Protein AF-A0A918RL70-F1 (afdb_monomer)

Solvent-accessible surface area (backbone atoms only — not comparable to full-atom values): 10796 Å² total; per-residue (Å²): 133,87,81,86,89,88,80,89,81,87,83,85,86,79,85,83,89,87,86,87,83,84,88,86,90,84,89,84,88,84,88,82,82,88,81,89,78,90,85,78,88,83,89,83,80,93,77,81,82,79,87,75,86,70,80,93,67,86,74,76,83,72,68,85,73,83,70,74,78,57,96,70,64,70,78,71,86,66,58,57,86,78,32,24,18,44,42,52,73,71,67,41,53,75,64,44,39,37,35,52,29,39,53,51,54,34,54,52,24,45,74,74,72,35,82,72,77,72,55,70,69,56,26,53,49,49,30,50,53,46,52,62,62,25,74,83,36,45,81,43,41,42,55,58,51,48,51,50,51,49,72,72,38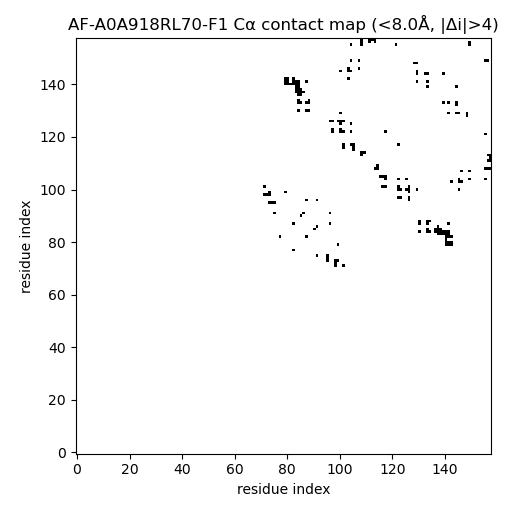,71,85,66,54,112

Foldseek 3Di:
DDDDDDDDDDDDDDDDDDDDDDDDDDDDDDDDDDDDDDDDDDDDDDDDDPPDPDDDDDDDPPDPPPDPADQLDAPDPDPLQQAFLLCLQPVDDPSNLLSVLQVLLQVLQVVVVDDDTDDSVLSVVLSVQLNVQSVVTRGHRSSVSSVVVCVVDVVSHD

pLDDT: mean 76.01, std 22.73, range [38.81, 98.5]

Organism: NCBI:txid68898

Secondary structure (DSSP, 8-state):
------------------------------------------------------------------PPPPTT-----S-GGG-BHHIIIIIS-HHHHHHHHHHHHHHHHHHTT--SPPPHHHHHHHHHHHHHHHHT-TTSBHHHHHHHHHHH-GGG--

Radius of gyration: 28.57 Å; Cα contacts (8 Å, |Δi|>4): 105; chains: 1; bounding box: 70×85×66 Å

Structure (mmCIF, N/CA/C/O backbone):
data_AF-A0A918RL70-F1
#
_entry.id   AF-A0A918RL70-F1
#
loop_
_atom_site.group_PDB
_atom_site.id
_atom_site.type_symbol
_atom_site.label_atom_id
_atom_site.label_alt_id
_atom_site.label_comp_id
_atom_site.label_asym_id
_atom_site.label_entity_id
_atom_site.label_seq_id
_atom_site.pdbx_PDB_ins_code
_atom_site.Cartn_x
_atom_site.Cartn_y
_atom_site.Cartn_z
_atom_site.occupancy
_atom_site.B_iso_or_equiv
_atom_site.auth_seq_id
_atom_site.auth_comp_id
_atom_site.auth_asym_id
_atom_site.auth_atom_id
_atom_site.pdbx_PDB_model_num
ATOM 1 N N . MET A 1 1 ? -4.213 45.899 -27.939 1.00 47.72 1 MET A N 1
ATOM 2 C CA . MET A 1 1 ? -4.504 44.775 -28.856 1.00 47.72 1 MET A CA 1
ATOM 3 C C . MET A 1 1 ? -5.048 43.655 -27.967 1.00 47.72 1 MET A C 1
ATOM 5 O O . MET A 1 1 ? -4.287 43.165 -27.153 1.00 47.72 1 MET A O 1
ATOM 9 N N . GLN A 1 2 ? -6.367 43.515 -27.742 1.00 44.81 2 GLN A N 1
ATOM 10 C CA . GLN A 1 2 ? -7.339 42.744 -28.561 1.00 44.81 2 GLN A CA 1
ATOM 11 C C . GLN A 1 2 ? -6.734 41.405 -29.040 1.00 44.81 2 GLN A C 1
ATOM 13 O O . GLN A 1 2 ? -5.669 41.444 -29.634 1.00 44.81 2 GLN A O 1
ATOM 18 N N . ALA A 1 3 ? -7.307 40.213 -28.830 1.00 43.53 3 ALA A N 1
ATOM 19 C CA . ALA A 1 3 ? -8.712 39.795 -28.731 1.00 43.53 3 ALA A CA 1
ATOM 20 C C . ALA A 1 3 ? -8.780 38.399 -28.025 1.00 43.53 3 ALA A C 1
ATOM 22 O O . ALA A 1 3 ? -7.826 37.637 -28.123 1.00 43.53 3 ALA A O 1
ATOM 23 N N . ARG A 1 4 ? -9.735 38.120 -27.118 1.00 53.91 4 ARG A N 1
ATOM 24 C CA . ARG A 1 4 ? -11.048 37.445 -27.336 1.00 53.91 4 ARG A CA 1
ATOM 25 C C . ARG A 1 4 ? -10.941 35.985 -27.827 1.00 53.91 4 ARG A C 1
ATOM 27 O O . ARG A 1 4 ? -10.450 35.761 -28.918 1.00 53.91 4 ARG A O 1
ATOM 34 N N . THR A 1 5 ? -11.266 34.985 -26.995 1.00 49.75 5 THR A N 1
ATOM 35 C CA . THR A 1 5 ? -12.598 34.331 -26.818 1.00 49.75 5 THR A CA 1
ATOM 36 C C . THR A 1 5 ? -12.622 32.971 -27.528 1.00 49.75 5 THR A C 1
ATOM 38 O O . THR A 1 5 ? -12.285 32.924 -28.702 1.00 49.75 5 THR A O 1
ATOM 41 N N . ALA A 1 6 ? -12.988 31.884 -26.828 1.00 48.50 6 ALA A N 1
ATOM 42 C CA . ALA A 1 6 ? -14.052 30.903 -27.162 1.00 48.50 6 ALA A CA 1
ATOM 43 C C . ALA A 1 6 ? -13.510 29.477 -26.887 1.00 48.50 6 ALA A C 1
ATOM 45 O O . ALA A 1 6 ? -12.311 29.280 -27.004 1.00 48.50 6 ALA A O 1
ATOM 46 N N . LEU A 1 7 ? -14.249 28.421 -26.551 1.00 49.44 7 LEU A N 1
ATOM 47 C CA . LEU A 1 7 ? -15.651 28.200 -26.219 1.00 49.44 7 LEU A CA 1
ATOM 48 C C . LEU A 1 7 ? -15.720 26.828 -25.522 1.00 49.44 7 LEU A C 1
ATOM 50 O O . LEU A 1 7 ? -14.965 25.910 -25.830 1.00 49.44 7 LEU A O 1
ATOM 54 N N . THR A 1 8 ? -16.652 26.726 -24.594 1.00 48.84 8 THR A N 1
ATOM 55 C CA . THR A 1 8 ? -17.118 25.549 -23.868 1.00 48.84 8 THR A CA 1
ATOM 56 C C . THR A 1 8 ? -17.572 24.418 -24.803 1.00 48.84 8 THR A C 1
ATOM 58 O O . THR A 1 8 ? -18.325 24.673 -25.739 1.00 48.84 8 THR A O 1
ATOM 61 N N . ALA A 1 9 ? -17.225 23.166 -24.490 1.00 51.50 9 ALA A N 1
ATOM 62 C CA . ALA A 1 9 ? -17.938 21.986 -24.983 1.00 51.50 9 ALA A CA 1
ATOM 63 C C . ALA A 1 9 ? -18.237 21.046 -23.806 1.00 51.50 9 ALA A C 1
ATOM 65 O O . ALA A 1 9 ? -17.392 20.280 -23.351 1.00 51.50 9 ALA A O 1
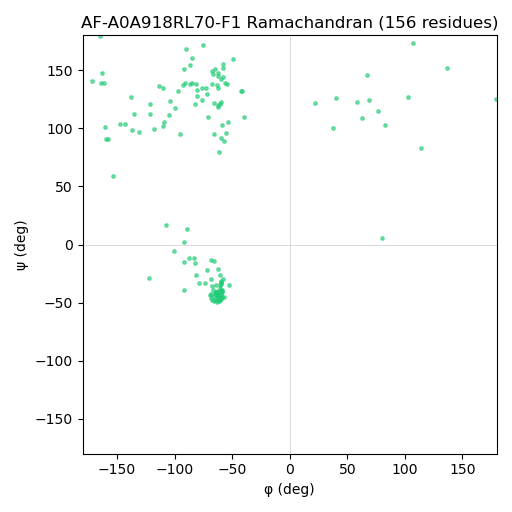ATOM 66 N N . ILE A 1 10 ? -19.458 21.172 -23.288 1.00 50.97 10 ILE A N 1
ATOM 67 C CA . ILE A 1 10 ? -20.096 20.236 -22.364 1.00 50.97 10 ILE A CA 1
ATOM 68 C C . ILE A 1 10 ? -20.685 19.111 -23.220 1.00 50.97 10 ILE A C 1
ATOM 70 O O . ILE A 1 10 ? -21.536 19.378 -24.066 1.00 50.97 10 ILE A O 1
ATOM 74 N N . ALA A 1 11 ? -20.266 17.868 -22.991 1.00 55.06 11 ALA A N 1
ATOM 75 C CA . ALA A 1 11 ? -20.963 16.690 -23.497 1.00 55.06 11 ALA A CA 1
ATOM 76 C C . ALA A 1 11 ? -21.605 15.959 -22.313 1.00 55.06 11 ALA A C 1
ATOM 78 O O . ALA A 1 11 ? -20.942 15.289 -21.526 1.00 55.06 11 ALA A O 1
ATOM 79 N N . ILE A 1 12 ? -22.914 16.159 -22.182 1.00 50.19 12 ILE A N 1
ATOM 80 C CA . ILE A 1 12 ? -23.814 15.406 -21.311 1.00 50.19 12 ILE A CA 1
ATOM 81 C C . ILE A 1 12 ? -24.068 14.056 -21.985 1.00 50.19 12 ILE A C 1
ATOM 83 O O . ILE A 1 12 ? -24.548 14.022 -23.116 1.00 50.19 12 ILE A O 1
ATOM 87 N N . LEU A 1 13 ? -23.800 12.953 -21.289 1.00 54.19 13 LEU A N 1
ATOM 88 C CA . LEU A 1 13 ? -24.309 11.629 -21.648 1.00 54.19 13 LEU A CA 1
ATOM 89 C C . LEU A 1 13 ? -25.200 11.148 -20.505 1.00 54.19 13 LEU A C 1
ATOM 91 O O . LEU A 1 13 ? -24.732 10.718 -19.454 1.00 54.19 13 LEU A O 1
ATOM 95 N N . ALA A 1 14 ? -26.504 11.307 -20.717 1.00 51.97 14 ALA A N 1
ATOM 96 C CA . ALA A 1 14 ? -27.555 10.830 -19.841 1.00 51.97 14 ALA A CA 1
ATOM 97 C C . ALA A 1 14 ? -28.105 9.487 -20.351 1.00 51.97 14 ALA A C 1
ATOM 99 O O . ALA A 1 14 ? -28.463 9.366 -21.517 1.00 51.97 14 ALA A O 1
ATOM 100 N N . ALA A 1 15 ? -28.204 8.551 -19.403 1.00 50.72 15 ALA A N 1
ATOM 101 C CA . ALA A 1 15 ? -29.242 7.538 -19.206 1.00 50.72 15 ALA A CA 1
ATOM 102 C C . ALA A 1 15 ? -29.562 6.502 -20.302 1.00 50.72 15 ALA A C 1
ATOM 104 O O . ALA A 1 15 ? -30.144 6.825 -21.327 1.00 50.72 15 ALA A O 1
ATOM 105 N N . THR A 1 16 ? -29.451 5.224 -19.914 1.00 59.06 16 THR A N 1
ATOM 106 C CA . THR A 1 16 ? -30.548 4.249 -20.072 1.00 59.06 16 THR A CA 1
ATOM 107 C C . THR A 1 16 ? -30.578 3.287 -18.877 1.00 59.06 16 THR A C 1
ATOM 109 O O . THR A 1 16 ? -29.759 2.374 -18.791 1.00 59.06 16 THR A O 1
ATOM 112 N N . LEU A 1 17 ? -31.534 3.481 -17.958 1.00 50.72 17 LEU A N 1
ATOM 113 C CA . LEU A 1 17 ? -32.060 2.394 -17.127 1.00 50.72 17 LEU A CA 1
ATOM 114 C C . LEU A 1 17 ? -32.918 1.499 -18.031 1.00 50.72 17 LEU A C 1
ATOM 116 O O . LEU A 1 17 ? -33.813 2.004 -18.706 1.00 50.72 17 LEU A O 1
ATOM 120 N N . SER A 1 18 ? -32.685 0.187 -18.003 1.00 62.59 18 SER A N 1
ATOM 121 C CA . SER A 1 18 ? -33.625 -0.808 -18.521 1.00 62.59 18 SER A CA 1
ATOM 122 C C . SER A 1 18 ? -33.999 -1.754 -17.387 1.00 62.59 18 SER A C 1
ATOM 124 O O . SER A 1 18 ? -33.160 -2.491 -16.874 1.00 62.59 18 SER A O 1
ATOM 126 N N . ALA A 1 19 ? -35.261 -1.676 -16.979 1.00 54.19 19 ALA A N 1
ATOM 127 C CA . ALA A 1 19 ? -35.910 -2.575 -16.042 1.00 54.19 19 ALA A CA 1
ATOM 128 C C . ALA A 1 19 ? -37.114 -3.209 -16.752 1.00 54.19 19 ALA A C 1
ATOM 130 O O . ALA A 1 19 ? -38.001 -2.479 -17.194 1.00 54.19 19 ALA A O 1
ATOM 131 N N . CYS A 1 20 ? -37.154 -4.545 -16.856 1.00 53.38 20 CYS A N 1
ATOM 132 C CA . CYS A 1 20 ? -38.389 -5.334 -16.989 1.00 53.38 20 CYS A CA 1
ATOM 133 C C . CYS A 1 20 ? -38.143 -6.854 -16.896 1.00 53.38 20 CYS A C 1
ATOM 135 O O . CYS A 1 20 ? -37.208 -7.360 -17.508 1.00 53.38 20 CYS A O 1
ATOM 137 N N . GLY A 1 21 ? -39.064 -7.553 -16.212 1.00 41.31 21 GLY A N 1
ATOM 138 C CA . GLY A 1 21 ? -39.318 -9.007 -16.295 1.00 41.31 21 GLY A CA 1
ATOM 139 C C . GLY A 1 21 ? -38.988 -9.772 -15.005 1.00 41.31 21 GLY A C 1
ATOM 140 O O . GLY A 1 21 ? -37.838 -10.126 -14.804 1.00 41.31 21 GLY A O 1
ATOM 141 N N . SER A 1 22 ? -39.870 -9.832 -13.997 1.00 48.59 22 SER A N 1
ATOM 142 C CA . SER A 1 22 ? -41.048 -10.721 -13.820 1.00 48.59 22 SER A CA 1
ATOM 143 C C . SER A 1 22 ? -40.724 -12.206 -13.581 1.00 48.59 22 SER A C 1
ATOM 145 O O . SER A 1 22 ? -40.022 -12.843 -14.356 1.00 48.59 22 SER A O 1
ATOM 147 N N . SER A 1 23 ? -41.266 -12.690 -12.463 1.00 52.12 23 SER A N 1
ATOM 148 C CA . SER A 1 23 ? -41.210 -14.017 -11.846 1.00 52.12 23 SER A CA 1
ATOM 149 C C . SER A 1 23 ? -41.726 -15.163 -12.721 1.00 52.12 23 SER A C 1
ATOM 151 O O . SER A 1 23 ? -42.672 -14.941 -13.461 1.00 52.12 23 SER A O 1
ATOM 153 N N . ASP A 1 24 ? -41.215 -16.385 -12.511 1.00 43.47 24 ASP A N 1
ATOM 154 C CA . ASP A 1 24 ? -42.047 -17.593 -12.368 1.00 43.47 24 ASP A CA 1
ATOM 155 C C . ASP A 1 24 ? -41.264 -18.770 -11.752 1.00 43.47 24 ASP A C 1
ATOM 157 O O . ASP A 1 24 ? -40.089 -19.010 -12.040 1.00 43.47 24 ASP A O 1
ATOM 161 N N . SER A 1 25 ? -41.959 -19.473 -10.862 1.00 47.78 25 SER A N 1
ATOM 162 C CA . SER A 1 25 ? -41.578 -20.707 -10.174 1.00 47.78 25 SER A CA 1
ATOM 163 C C . SER A 1 25 ? -41.915 -21.921 -11.051 1.00 47.78 25 SER A C 1
ATOM 165 O O . SER A 1 25 ? -42.996 -21.932 -11.621 1.00 47.78 25 SER A O 1
ATOM 167 N N . ASP A 1 26 ? -41.055 -22.948 -11.134 1.00 43.41 26 ASP A N 1
ATOM 168 C CA . ASP A 1 26 ? -41.375 -24.321 -10.680 1.00 43.41 26 ASP A CA 1
ATOM 169 C C . ASP A 1 26 ? -40.218 -25.328 -10.902 1.00 43.41 26 ASP A C 1
ATOM 171 O O . ASP A 1 26 ? -39.690 -25.517 -11.996 1.00 43.41 26 ASP A O 1
ATOM 175 N N . SER A 1 27 ? -39.852 -25.967 -9.793 1.00 48.50 27 SER A N 1
ATOM 176 C CA . SER A 1 27 ? -39.401 -27.345 -9.556 1.00 48.50 27 SER A CA 1
ATOM 177 C C . SER A 1 27 ? -38.799 -28.213 -10.677 1.00 48.50 27 SER A C 1
ATOM 179 O O . SER A 1 27 ? -39.495 -28.730 -11.551 1.00 48.50 27 SER A O 1
ATOM 181 N N . LYS A 1 28 ? -37.560 -28.674 -10.437 1.00 43.50 28 LYS A N 1
ATOM 182 C CA . LYS A 1 28 ? -37.258 -30.115 -10.526 1.00 43.50 28 LYS A CA 1
ATOM 183 C C . LYS A 1 28 ? -36.169 -30.533 -9.537 1.00 43.50 28 LYS A C 1
ATOM 185 O O . LYS A 1 28 ? -34.983 -30.293 -9.736 1.00 43.50 28 LYS A O 1
ATOM 190 N N . SER A 1 29 ? -36.608 -31.178 -8.460 1.00 45.06 29 SER A N 1
ATOM 191 C CA . SER A 1 29 ? -35.774 -31.898 -7.501 1.00 45.06 29 SER A CA 1
ATOM 192 C C . SER A 1 29 ? -35.064 -33.081 -8.162 1.00 45.06 29 SER A C 1
ATOM 194 O O . SER A 1 29 ? -35.700 -33.869 -8.862 1.00 45.06 29 SER A O 1
ATOM 196 N N . VAL A 1 30 ? -33.780 -33.267 -7.851 1.00 52.56 30 VAL A N 1
ATOM 197 C CA . VAL A 1 30 ? -33.112 -34.575 -7.911 1.00 52.56 30 VAL A CA 1
ATOM 198 C C . VAL A 1 30 ? -32.220 -34.712 -6.668 1.00 52.56 30 VAL A C 1
ATOM 200 O O . VAL A 1 30 ? -31.418 -33.816 -6.407 1.00 52.56 30 VAL A O 1
ATOM 203 N N . PRO A 1 31 ? -32.349 -35.794 -5.880 1.00 58.59 31 PRO A N 1
ATOM 204 C CA . PRO A 1 31 ? -31.501 -36.059 -4.726 1.0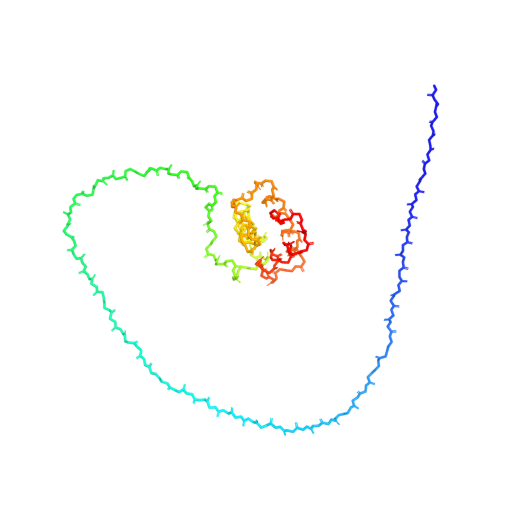0 58.59 31 PRO A CA 1
ATOM 205 C C . PRO A 1 31 ? -30.290 -36.905 -5.139 1.00 58.59 31 PRO A C 1
ATOM 207 O O . PRO A 1 31 ? -30.436 -37.866 -5.887 1.00 58.59 31 PRO A O 1
ATOM 210 N N . THR A 1 32 ? -29.099 -36.613 -4.619 1.00 48.69 32 THR A N 1
ATOM 211 C CA . THR A 1 32 ? -27.970 -37.566 -4.535 1.00 48.69 32 THR A CA 1
ATOM 212 C C . THR A 1 32 ? -27.043 -37.058 -3.429 1.00 48.69 32 THR A C 1
ATOM 214 O O . THR A 1 32 ? -26.383 -36.042 -3.582 1.00 48.69 32 THR A O 1
ATOM 217 N N . LYS A 1 33 ? -27.273 -37.512 -2.196 1.00 48.47 33 LYS A N 1
ATOM 218 C CA . LYS A 1 33 ? -26.618 -38.649 -1.523 1.00 48.47 33 LYS A CA 1
ATOM 219 C C . LYS A 1 33 ? -25.278 -38.240 -0.902 1.00 48.47 33 LYS A C 1
ATOM 221 O O . LYS A 1 33 ? -24.267 -38.097 -1.577 1.00 48.47 33 LYS A O 1
ATOM 226 N N . ALA A 1 34 ? -25.338 -38.079 0.417 1.00 48.53 34 ALA A N 1
ATOM 227 C CA . ALA A 1 34 ? -24.214 -37.913 1.317 1.00 48.53 34 ALA A CA 1
ATOM 228 C C . ALA A 1 34 ? -23.244 -39.101 1.242 1.00 48.53 34 ALA A C 1
ATOM 230 O O . ALA A 1 34 ? -23.669 -40.256 1.155 1.00 48.53 34 ALA A O 1
ATOM 231 N N . ALA A 1 35 ? -21.95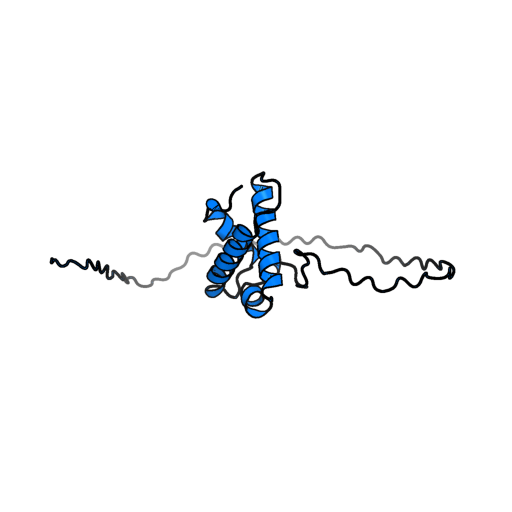6 -38.798 1.367 1.00 48.66 35 ALA A N 1
ATOM 232 C CA . ALA A 1 35 ? -20.950 -39.727 1.851 1.00 48.66 35 ALA A CA 1
ATOM 233 C C . ALA A 1 35 ? -20.036 -38.966 2.819 1.00 48.66 35 ALA A C 1
ATOM 235 O O . ALA A 1 35 ? -19.152 -38.212 2.424 1.00 48.66 35 ALA A O 1
ATOM 236 N N . THR A 1 36 ? -20.345 -39.150 4.099 1.00 45.31 36 THR A N 1
ATOM 237 C CA . THR A 1 36 ? -19.493 -38.904 5.259 1.00 45.31 36 THR A CA 1
ATOM 238 C C . THR A 1 36 ? -18.415 -39.982 5.324 1.00 45.31 36 THR A C 1
ATOM 240 O O . THR A 1 36 ? -18.726 -41.166 5.198 1.00 45.31 36 THR A O 1
ATOM 243 N N . THR A 1 37 ? -17.168 -39.588 5.571 1.00 43.56 37 THR A N 1
ATOM 244 C CA . THR A 1 37 ? -16.109 -40.401 6.204 1.00 43.56 37 THR A CA 1
ATOM 245 C C . THR A 1 37 ? -15.091 -39.376 6.728 1.00 43.56 37 THR A C 1
ATOM 247 O O . THR A 1 37 ? -14.422 -38.725 5.937 1.00 43.56 37 THR A O 1
ATOM 250 N N . GLU A 1 38 ? -15.191 -38.885 7.965 1.00 45.09 38 GLU A N 1
ATOM 251 C CA . GLU A 1 38 ? -14.653 -39.484 9.200 1.00 45.09 38 GLU A CA 1
ATOM 252 C C . GLU A 1 38 ? -13.279 -40.150 9.021 1.00 45.09 38 GLU A C 1
ATOM 254 O O . GLU A 1 38 ? -13.173 -41.286 8.571 1.00 45.09 38 GLU A O 1
ATOM 259 N N . ALA A 1 39 ? -12.225 -39.437 9.422 1.00 48.31 39 ALA A N 1
ATOM 260 C CA . ALA A 1 39 ? -10.996 -40.038 9.917 1.00 48.31 39 ALA A CA 1
ATOM 261 C C . ALA A 1 39 ? -10.576 -39.274 11.179 1.00 48.31 39 ALA A C 1
ATOM 263 O O . ALA A 1 39 ? -10.279 -38.080 11.157 1.00 48.31 39 ALA A O 1
ATOM 264 N N . THR A 1 40 ? -10.666 -40.022 12.266 1.00 44.50 40 THR A N 1
ATOM 265 C CA . THR A 1 40 ? -10.489 -39.699 13.675 1.00 44.50 40 THR A CA 1
ATOM 266 C C . THR A 1 40 ? -9.038 -39.931 14.102 1.00 44.50 40 THR A C 1
ATOM 268 O O . THR A 1 40 ? -8.399 -40.844 13.587 1.00 44.50 40 THR A O 1
ATOM 271 N N . GLU A 1 41 ? -8.607 -39.153 15.108 1.00 38.81 41 GLU A N 1
ATOM 272 C CA . GLU A 1 41 ? -7.479 -39.393 16.037 1.00 38.81 41 GLU A CA 1
ATOM 273 C C . GLU A 1 41 ? -6.047 -39.378 15.455 1.00 38.81 41 GLU A C 1
ATOM 275 O O . GLU A 1 41 ? -5.799 -39.781 14.332 1.00 38.81 41 GLU A O 1
ATOM 280 N N . ALA A 1 42 ? -5.002 -38.924 16.153 1.00 51.34 42 ALA A N 1
ATOM 281 C CA . ALA A 1 42 ? -4.771 -38.857 17.595 1.00 51.34 42 ALA A CA 1
ATOM 282 C C . ALA A 1 42 ? -3.581 -37.899 17.911 1.00 51.34 42 ALA A C 1
ATOM 284 O O . ALA A 1 42 ? -2.994 -37.323 16.994 1.00 51.34 42 ALA A O 1
ATOM 285 N N . PRO A 1 43 ? -3.223 -37.708 19.196 1.00 51.72 43 PRO A N 1
ATOM 286 C CA . PRO A 1 43 ? -2.549 -36.529 19.729 1.00 51.72 43 PRO A CA 1
ATOM 287 C C . PRO A 1 43 ? -1.021 -36.598 19.618 1.00 51.72 43 PRO A C 1
ATOM 289 O O . PRO A 1 43 ? -0.426 -37.672 19.682 1.00 51.72 43 PRO A O 1
ATOM 292 N N . VAL A 1 44 ? -0.376 -35.431 19.572 1.00 52.25 44 VAL A N 1
ATOM 293 C CA . VAL A 1 44 ? 1.061 -35.300 19.859 1.00 52.25 44 VAL A CA 1
ATOM 294 C C . VAL A 1 44 ? 1.248 -34.552 21.188 1.00 52.25 44 VAL A C 1
ATOM 296 O O . VAL A 1 44 ? 0.532 -33.582 21.445 1.00 52.25 44 VAL A O 1
ATOM 299 N N . PRO A 1 45 ? 2.139 -35.042 22.070 1.00 53.47 45 PRO A N 1
ATOM 300 C CA . PRO A 1 45 ? 2.154 -34.728 23.490 1.00 53.47 45 PRO A CA 1
ATOM 301 C C . PRO A 1 45 ? 2.903 -33.441 23.847 1.00 53.47 45 PRO A C 1
ATOM 303 O O . PRO A 1 45 ? 3.789 -32.963 23.145 1.00 53.47 45 PRO A O 1
ATOM 306 N N . SER A 1 46 ? 2.564 -32.974 25.047 1.00 55.69 46 SER A N 1
ATOM 307 C CA . SER A 1 46 ? 3.379 -32.159 25.942 1.00 55.69 46 SER A CA 1
ATOM 308 C C . SER A 1 46 ? 4.839 -32.632 26.029 1.00 55.69 46 SER A C 1
ATOM 310 O O . SER A 1 46 ? 5.108 -33.810 26.268 1.00 55.69 46 SER A O 1
ATOM 312 N N . SER A 1 47 ? 5.779 -31.699 25.905 1.00 50.66 47 SER A N 1
ATOM 313 C CA . SER A 1 47 ? 7.109 -31.729 26.530 1.00 50.66 47 SER A CA 1
ATOM 314 C C . SER A 1 47 ? 7.621 -30.290 26.531 1.00 50.66 47 SER A C 1
ATOM 316 O O . SER A 1 47 ? 7.796 -29.682 25.484 1.00 50.66 47 SER A O 1
ATOM 318 N N . ALA A 1 48 ? 7.538 -29.622 27.676 1.00 42.00 48 ALA A N 1
ATOM 319 C CA . ALA A 1 48 ? 8.573 -29.632 28.707 1.00 42.00 48 ALA A CA 1
ATOM 320 C C . ALA A 1 48 ? 9.750 -28.736 28.301 1.00 42.00 48 ALA A C 1
ATOM 322 O O . ALA A 1 48 ? 10.453 -28.977 27.323 1.00 42.00 48 ALA A O 1
ATOM 323 N N . ALA A 1 49 ? 9.911 -27.676 29.088 1.00 51.09 49 ALA A N 1
ATOM 324 C CA . ALA A 1 49 ? 11.067 -26.804 29.095 1.00 51.09 49 ALA A CA 1
ATOM 325 C C . ALA A 1 49 ? 12.383 -27.594 29.177 1.00 51.09 49 ALA A C 1
ATOM 327 O O . ALA A 1 49 ? 12.431 -28.685 29.749 1.00 51.09 49 ALA A O 1
ATOM 328 N N . PRO A 1 50 ? 13.481 -26.958 28.769 1.00 49.28 50 PRO A N 1
ATOM 329 C CA . PRO A 1 50 ? 14.636 -26.913 29.641 1.00 49.28 50 PRO A CA 1
ATOM 330 C C . PRO A 1 50 ? 14.736 -25.519 30.258 1.00 49.28 50 PRO A C 1
ATOM 332 O O . PRO A 1 50 ? 15.046 -24.535 29.587 1.00 49.28 50 PRO A O 1
ATOM 335 N N . GLU A 1 51 ? 14.508 -25.453 31.570 1.00 44.62 51 GLU A N 1
ATOM 336 C CA . GLU A 1 51 ? 15.208 -24.490 32.410 1.00 44.62 51 GLU A CA 1
ATOM 337 C C . GLU A 1 51 ? 16.707 -24.693 32.166 1.00 44.62 51 GLU A C 1
ATOM 339 O O . GLU A 1 51 ? 17.298 -25.684 32.589 1.00 44.62 51 GLU A O 1
ATOM 344 N N . THR A 1 52 ? 17.324 -23.774 31.429 1.00 42.34 52 THR A N 1
ATOM 345 C CA . THR A 1 52 ? 18.771 -23.594 31.488 1.00 42.34 52 THR A CA 1
ATOM 346 C C . THR A 1 52 ? 19.019 -22.471 32.474 1.00 42.34 52 THR A C 1
ATOM 348 O O . THR A 1 52 ? 18.950 -21.290 32.139 1.00 42.34 52 THR A O 1
ATOM 351 N N . THR A 1 53 ? 19.285 -22.863 33.717 1.00 53.28 53 THR A N 1
ATOM 352 C CA . THR A 1 53 ? 20.032 -22.055 34.674 1.00 53.28 53 THR A CA 1
ATOM 353 C C . THR A 1 53 ? 21.417 -21.801 34.081 1.00 53.28 53 THR A C 1
ATOM 355 O O . THR A 1 53 ? 22.332 -22.607 34.237 1.00 53.28 53 THR A O 1
ATOM 358 N N . ALA A 1 54 ? 21.564 -20.693 33.359 1.00 52.06 54 ALA A N 1
ATOM 359 C CA . ALA A 1 54 ? 22.868 -20.095 33.130 1.00 52.06 54 ALA A CA 1
ATOM 360 C C . ALA A 1 54 ? 23.238 -19.283 34.386 1.00 52.06 54 ALA A C 1
ATOM 362 O O . ALA A 1 54 ? 22.384 -18.559 34.911 1.00 52.06 54 ALA A O 1
ATOM 363 N N . PRO A 1 55 ? 24.464 -19.425 34.915 1.00 52.50 55 PRO A N 1
ATOM 364 C CA . PRO A 1 55 ? 24.918 -18.651 36.059 1.00 52.50 55 PRO A CA 1
ATOM 365 C C . PRO A 1 55 ? 24.886 -17.156 35.739 1.00 52.50 55 PRO A C 1
ATOM 367 O O . PRO A 1 55 ? 25.176 -16.736 34.620 1.00 52.50 55 PRO A O 1
ATOM 370 N N . ALA A 1 56 ? 24.517 -16.373 36.752 1.00 56.72 56 ALA A N 1
ATOM 371 C CA . ALA A 1 56 ? 24.619 -14.927 36.762 1.00 56.72 56 ALA A CA 1
ATOM 372 C C . ALA A 1 56 ? 26.067 -14.511 36.464 1.00 56.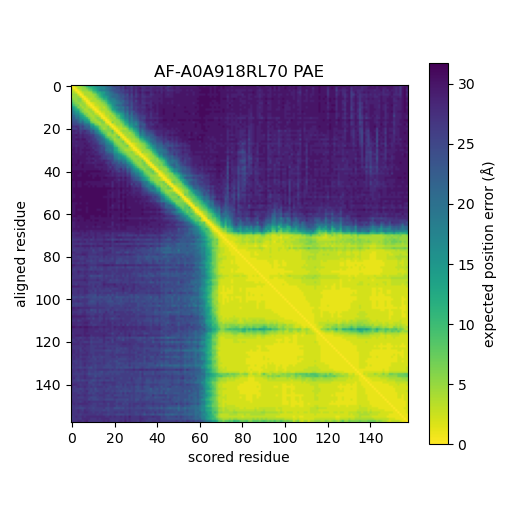72 56 ALA A C 1
ATOM 374 O O . ALA A 1 56 ? 26.907 -14.482 37.360 1.00 56.72 56 ALA A O 1
ATOM 375 N N . GLU A 1 57 ? 26.342 -14.209 35.199 1.00 51.28 57 GLU A N 1
ATOM 376 C CA . GLU A 1 57 ? 27.526 -13.480 34.779 1.00 51.28 57 GLU A CA 1
ATOM 377 C C . GLU A 1 57 ? 27.088 -12.054 34.446 1.00 51.28 57 GLU A C 1
ATOM 379 O O . GLU A 1 57 ? 26.121 -11.811 33.722 1.00 51.28 57 GLU A O 1
ATOM 384 N N . GLU A 1 58 ? 27.747 -11.130 35.129 1.00 55.59 58 GLU A N 1
ATOM 385 C CA . GLU A 1 58 ? 27.490 -9.703 35.243 1.00 55.59 58 GLU A CA 1
ATOM 386 C C . GLU A 1 58 ? 27.055 -9.065 33.912 1.00 55.59 58 GLU A C 1
ATOM 388 O O . GLU A 1 58 ? 27.838 -8.929 32.974 1.00 55.59 58 GLU A O 1
ATOM 393 N N . ALA A 1 59 ? 25.783 -8.664 33.827 1.00 56.69 59 ALA A N 1
ATOM 394 C CA . ALA A 1 59 ? 25.263 -7.961 32.666 1.00 56.69 59 ALA A CA 1
ATOM 395 C C . ALA A 1 59 ? 26.034 -6.641 32.482 1.00 56.69 59 ALA A C 1
ATOM 397 O O . ALA A 1 59 ? 25.964 -5.776 33.368 1.00 56.69 59 ALA A O 1
ATOM 398 N N . PRO A 1 60 ? 26.711 -6.405 31.341 1.00 51.78 60 PRO A N 1
ATOM 399 C CA . PRO A 1 60 ? 27.066 -5.046 30.988 1.00 51.78 60 PRO A CA 1
ATOM 400 C C . PRO A 1 60 ? 25.749 -4.277 30.884 1.00 51.78 60 PRO A C 1
ATOM 402 O O . PRO A 1 60 ? 24.850 -4.667 30.137 1.00 51.78 60 PRO A O 1
ATOM 405 N N . LYS A 1 61 ? 25.610 -3.203 31.670 1.00 53.38 61 LYS A N 1
ATOM 406 C CA . LYS A 1 61 ? 24.560 -2.198 31.483 1.00 53.38 61 LYS A CA 1
ATOM 407 C C . LYS A 1 61 ? 24.694 -1.660 30.060 1.00 53.38 61 LYS A C 1
ATOM 409 O O . LYS A 1 61 ? 25.407 -0.688 29.823 1.00 53.38 61 LYS A O 1
ATOM 414 N N . LEU A 1 62 ? 24.026 -2.315 29.117 1.00 47.00 62 LEU A N 1
ATOM 415 C CA . LEU A 1 62 ? 23.760 -1.781 27.798 1.00 47.00 62 LEU A CA 1
ATOM 416 C C . LEU A 1 62 ? 22.825 -0.604 28.037 1.00 47.00 62 LEU A C 1
ATOM 418 O O . LEU A 1 62 ? 21.621 -0.757 28.240 1.00 47.00 62 LEU A O 1
ATOM 422 N N . SER A 1 63 ? 23.428 0.578 28.115 1.00 53.28 63 SER A N 1
ATOM 423 C CA . SER A 1 63 ? 22.732 1.845 27.962 1.00 53.28 63 SER A CA 1
ATOM 424 C C . SER A 1 63 ? 21.742 1.696 26.805 1.00 53.28 63 SER A C 1
ATOM 426 O O . SER A 1 63 ? 22.152 1.176 25.761 1.00 53.28 63 SER A O 1
ATOM 428 N N . PRO A 1 64 ? 20.468 2.105 26.955 1.00 54.56 64 PRO A N 1
ATOM 429 C CA . PRO A 1 64 ? 19.533 2.089 25.844 1.00 54.56 64 PRO A CA 1
ATOM 430 C C . PRO A 1 64 ? 20.133 2.973 24.756 1.00 54.56 64 PRO A C 1
ATOM 432 O O . PRO A 1 64 ? 20.160 4.199 24.865 1.00 54.56 64 PRO A O 1
ATOM 435 N N . THR A 1 65 ? 20.705 2.339 23.737 1.00 55.16 65 THR A N 1
ATOM 436 C CA . THR A 1 65 ? 21.072 3.045 22.525 1.00 55.16 65 THR A CA 1
ATOM 437 C C . THR A 1 65 ? 19.728 3.334 21.901 1.00 55.16 65 THR A C 1
ATOM 439 O O . THR A 1 65 ? 19.008 2.408 21.542 1.00 55.16 65 THR A O 1
ATOM 442 N N . THR A 1 66 ? 19.332 4.602 21.909 1.00 52.69 66 THR A N 1
ATOM 443 C CA . THR A 1 66 ? 18.151 5.084 21.201 1.00 52.69 66 THR A CA 1
ATOM 444 C C . THR A 1 66 ? 18.378 4.825 19.712 1.00 52.69 66 THR A C 1
ATOM 446 O O . THR A 1 66 ? 18.815 5.713 18.979 1.00 52.69 66 THR A O 1
ATOM 449 N N . GLU A 1 67 ? 18.172 3.583 19.272 1.00 61.75 67 GLU A N 1
ATOM 450 C CA . GLU A 1 67 ? 18.084 3.242 17.864 1.00 61.75 67 GLU A CA 1
ATOM 451 C C . GLU A 1 67 ? 16.880 4.000 17.327 1.00 61.75 67 GLU A C 1
ATOM 453 O O . GLU A 1 67 ? 15.763 3.907 17.840 1.00 61.75 67 GLU A O 1
ATOM 458 N N . LYS A 1 68 ? 17.141 4.861 16.345 1.00 59.81 68 LYS A N 1
ATOM 459 C CA . LYS A 1 68 ? 16.056 5.485 15.604 1.00 59.81 68 LYS A CA 1
ATOM 460 C C . LYS A 1 68 ? 15.300 4.352 14.909 1.00 59.81 68 LYS A C 1
ATOM 462 O O . LYS A 1 68 ? 15.971 3.503 14.323 1.00 59.81 68 LYS A O 1
ATOM 467 N N . PRO A 1 69 ? 13.961 4.351 14.962 1.00 65.81 69 PRO A N 1
ATOM 468 C CA . PRO A 1 69 ? 13.180 3.326 14.292 1.00 65.81 69 PRO A CA 1
ATOM 469 C C . PRO A 1 69 ? 13.540 3.284 12.804 1.00 65.81 69 PRO A C 1
ATOM 471 O O . PRO A 1 69 ? 13.760 4.336 12.185 1.00 65.81 69 PRO A O 1
ATOM 474 N N . ASP A 1 70 ? 13.654 2.076 12.250 1.00 85.50 70 ASP A N 1
ATOM 475 C CA . ASP A 1 70 ? 13.964 1.891 10.831 1.00 85.50 70 ASP A CA 1
ATOM 476 C C . ASP A 1 70 ? 12.844 2.499 9.971 1.00 85.50 70 ASP A C 1
ATOM 478 O O . ASP A 1 70 ? 11.671 2.508 10.355 1.00 85.50 70 ASP A O 1
ATOM 482 N N . LYS A 1 71 ? 13.176 3.027 8.785 1.00 87.81 71 LYS A N 1
ATOM 483 C CA . LYS A 1 71 ? 12.171 3.670 7.920 1.00 87.81 71 LYS A CA 1
ATOM 484 C C . LYS A 1 71 ? 11.062 2.720 7.451 1.00 87.81 71 LYS A C 1
ATOM 486 O O . LYS A 1 71 ? 9.998 3.198 7.072 1.00 87.81 71 LYS A O 1
ATOM 491 N N . TYR A 1 72 ? 11.295 1.410 7.467 1.00 90.56 72 TYR A N 1
ATOM 492 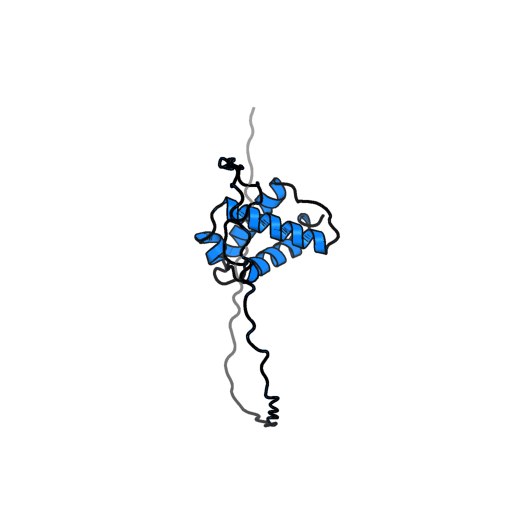C CA . TYR A 1 72 ? 10.298 0.381 7.175 1.00 90.56 72 TYR A CA 1
ATOM 493 C C . TYR A 1 72 ? 9.855 -0.373 8.431 1.00 90.56 72 TYR A C 1
ATOM 495 O O . TYR A 1 72 ? 9.274 -1.452 8.337 1.00 90.56 72 TYR A O 1
ATOM 503 N N . GLU A 1 73 ? 10.111 0.173 9.621 1.00 92.06 73 GLU A N 1
ATOM 504 C CA . GLU A 1 73 ? 9.631 -0.438 10.851 1.00 92.06 73 GLU A CA 1
ATOM 505 C C . GLU A 1 73 ? 8.102 -0.383 10.907 1.00 92.06 73 GLU A C 1
ATOM 507 O O . GLU A 1 73 ? 7.490 0.690 10.845 1.00 92.06 73 GLU A O 1
ATOM 512 N N . GLN A 1 74 ? 7.491 -1.564 11.022 1.00 91.81 74 GLN A N 1
ATOM 513 C CA . GLN A 1 74 ? 6.049 -1.735 11.103 1.00 91.81 74 GLN A CA 1
ATOM 514 C C . GLN A 1 74 ? 5.616 -1.939 12.557 1.00 91.81 74 GLN A C 1
ATOM 516 O O . GLN A 1 74 ? 5.953 -2.938 13.196 1.00 91.81 74 GLN A O 1
ATOM 521 N N . THR A 1 75 ? 4.812 -1.012 13.078 1.00 93.06 75 THR A N 1
ATOM 522 C CA . THR A 1 75 ? 4.244 -1.106 14.432 1.00 93.06 75 THR A CA 1
ATOM 523 C C . THR A 1 75 ? 2.876 -1.777 14.462 1.00 93.06 75 THR A C 1
ATOM 525 O O . THR A 1 75 ? 2.443 -2.227 15.532 1.00 93.06 75 THR A O 1
ATOM 528 N N . TRP A 1 76 ? 2.230 -1.917 13.301 1.00 95.00 76 TRP A N 1
ATOM 529 C CA . TRP A 1 76 ? 0.937 -2.569 13.166 1.00 95.00 76 TRP A CA 1
ATOM 530 C C . TRP A 1 76 ? 1.010 -4.045 13.574 1.00 95.00 76 TRP A C 1
ATOM 532 O O . TRP A 1 76 ? 1.732 -4.848 12.988 1.00 95.00 76 TRP A O 1
ATOM 542 N N . LYS A 1 77 ? 0.252 -4.420 14.609 1.00 94.88 77 LYS A N 1
ATOM 543 C CA . LYS A 1 77 ? 0.357 -5.750 15.239 1.00 94.88 77 LYS A CA 1
ATOM 544 C C . LYS A 1 77 ? -0.403 -6.854 14.516 1.00 94.88 77 LYS A C 1
ATOM 546 O O . LYS A 1 77 ? -0.197 -8.030 14.806 1.00 94.88 77 LYS A O 1
ATOM 551 N N . ARG A 1 78 ? -1.319 -6.496 13.619 1.00 95.12 78 ARG A N 1
ATOM 552 C CA . ARG A 1 78 ? -2.166 -7.464 12.921 1.00 95.12 78 ARG A CA 1
ATOM 553 C C . ARG A 1 78 ? -1.500 -7.856 11.603 1.00 95.12 78 ARG A C 1
ATOM 555 O O . ARG A 1 78 ? -1.025 -6.975 10.894 1.00 95.12 78 ARG A O 1
ATOM 562 N N . PRO A 1 79 ? -1.488 -9.142 11.224 1.00 95.56 79 PRO A N 1
ATOM 563 C CA . PRO A 1 79 ? -0.979 -9.526 9.914 1.00 95.56 79 PRO A CA 1
ATOM 564 C C . PRO A 1 79 ? -1.825 -8.883 8.806 1.00 95.56 79 PRO A C 1
ATOM 566 O O . PRO A 1 79 ? -3.048 -8.750 8.940 1.00 95.56 79 PRO A O 1
ATOM 569 N N . TYR A 1 80 ? -1.191 -8.506 7.693 1.00 95.81 80 TYR A N 1
ATOM 570 C CA . TYR A 1 80 ? -1.877 -7.824 6.591 1.00 95.81 80 TYR A CA 1
ATOM 571 C C . TYR A 1 80 ? -3.016 -8.658 5.988 1.00 95.81 80 TYR A C 1
ATOM 573 O O . TYR A 1 80 ? -4.050 -8.098 5.647 1.00 95.81 80 TYR A O 1
ATOM 581 N N . SER A 1 81 ? -2.894 -9.990 5.959 1.00 95.62 81 SER A N 1
ATOM 582 C CA . SER A 1 81 ? -3.956 -10.900 5.492 1.00 95.62 81 SER A CA 1
ATOM 583 C C . SER A 1 81 ? -5.258 -10.801 6.298 1.00 95.62 81 SER A C 1
ATOM 585 O O . SER A 1 81 ? -6.339 -11.063 5.775 1.00 95.62 81 SER A O 1
ATOM 587 N N . ASN A 1 82 ? -5.175 -10.385 7.565 1.00 97.31 82 ASN A N 1
ATOM 588 C CA . ASN A 1 82 ? -6.339 -10.187 8.429 1.00 97.31 82 ASN A CA 1
ATOM 589 C C . ASN A 1 82 ? -6.748 -8.717 8.555 1.00 97.31 82 ASN A C 1
ATOM 591 O O . ASN A 1 82 ? -7.780 -8.437 9.160 1.00 97.31 82 ASN A O 1
ATOM 595 N N . THR A 1 83 ? -5.971 -7.795 7.991 1.00 98.00 83 THR A N 1
ATOM 596 C CA . THR A 1 83 ? -6.233 -6.356 8.042 1.00 98.00 83 THR A CA 1
ATOM 597 C C . THR A 1 83 ? -7.271 -5.985 6.984 1.00 98.00 83 THR A C 1
ATOM 599 O O . THR A 1 83 ? -7.133 -6.341 5.811 1.00 98.00 83 THR A O 1
ATOM 602 N N . THR A 1 84 ? -8.334 -5.297 7.392 1.00 98.50 84 THR A N 1
ATOM 603 C CA . THR A 1 84 ? -9.357 -4.794 6.466 1.00 98.50 84 THR A CA 1
ATOM 604 C C . THR A 1 84 ? -9.025 -3.388 5.975 1.00 98.50 84 THR A C 1
ATOM 606 O O . THR A 1 84 ? -8.163 -2.701 6.522 1.00 98.50 84 THR A O 1
ATOM 609 N N . CYS A 1 85 ? -9.735 -2.919 4.958 1.00 98.12 85 CYS A N 1
ATOM 610 C CA . CYS A 1 85 ? -9.685 -1.523 4.541 1.00 98.12 85 CYS A CA 1
ATOM 611 C C . CYS A 1 85 ? -10.123 -0.553 5.644 1.00 98.12 85 CYS A C 1
ATOM 613 O O . CYS A 1 85 ? -9.548 0.524 5.770 1.00 98.12 85 CYS A O 1
ATOM 615 N N . GLY A 1 86 ? -11.084 -0.937 6.486 1.00 98.06 86 GLY A N 1
ATOM 616 C CA . GLY A 1 86 ? -11.476 -0.167 7.664 1.00 98.06 86 GLY A CA 1
ATOM 617 C C . GLY A 1 86 ? -10.321 -0.020 8.657 1.00 98.06 86 GLY A C 1
ATOM 618 O O . GLY A 1 86 ? -10.039 1.090 9.113 1.00 98.06 86 GLY A O 1
ATOM 619 N N . ASP A 1 87 ? -9.596 -1.113 8.926 1.00 98.06 87 ASP A N 1
ATOM 620 C CA . ASP A 1 87 ? -8.382 -1.079 9.747 1.00 98.06 87 ASP A CA 1
ATOM 621 C C . ASP A 1 87 ? -7.295 -0.203 9.108 1.00 98.06 87 ASP A C 1
ATOM 623 O O . ASP A 1 87 ? -6.670 0.609 9.786 1.00 98.06 87 ASP A O 1
ATOM 627 N N . PHE A 1 88 ? -7.078 -0.335 7.799 1.00 97.94 88 PHE A N 1
ATOM 628 C CA . PHE A 1 88 ? -6.082 0.445 7.069 1.00 97.94 88 PHE A CA 1
ATOM 629 C C . PHE A 1 88 ? -6.395 1.948 7.102 1.00 97.94 88 PHE A C 1
ATOM 631 O O . PHE A 1 88 ? -5.509 2.761 7.350 1.00 97.94 88 PHE A O 1
ATOM 638 N N . LEU A 1 89 ? -7.658 2.336 6.901 1.00 97.88 89 LEU A N 1
ATOM 639 C CA . LEU A 1 89 ? -8.077 3.739 6.843 1.00 97.88 89 LEU A CA 1
ATOM 640 C C . LEU A 1 89 ? -8.273 4.401 8.205 1.00 97.88 89 LEU A C 1
ATOM 642 O O . LEU A 1 89 ? -8.156 5.625 8.290 1.00 97.88 89 LEU A O 1
ATOM 646 N N . SER A 1 90 ? -8.576 3.637 9.253 1.00 96.88 90 SER A N 1
ATOM 647 C CA . SER A 1 90 ? -8.932 4.204 10.564 1.00 96.88 90 SER A CA 1
ATOM 648 C C . SER A 1 90 ? -8.034 3.731 11.703 1.00 96.88 90 SER A C 1
ATOM 650 O O . SER A 1 90 ? -7.861 4.456 12.677 1.00 96.88 90 SER A O 1
ATOM 652 N N . GLY A 1 91 ? -7.468 2.530 11.601 1.00 96.19 91 GLY A N 1
ATOM 653 C CA . GLY A 1 91 ? -6.621 1.927 12.630 1.00 96.19 91 GLY A CA 1
ATOM 654 C C . GLY A 1 91 ? -5.136 2.218 12.440 1.00 96.19 91 GLY A C 1
ATOM 655 O O . GLY A 1 91 ? -4.444 2.476 13.421 1.00 96.19 91 GLY A O 1
ATOM 656 N N . MET A 1 92 ? -4.652 2.207 11.198 1.00 97.38 92 MET A N 1
ATOM 657 C CA . MET A 1 92 ? -3.252 2.503 10.901 1.00 97.38 92 MET A CA 1
ATOM 658 C C . MET A 1 92 ? -2.987 4.005 10.849 1.00 97.38 92 MET A C 1
ATOM 660 O O . MET A 1 92 ? -3.734 4.765 10.219 1.00 97.38 92 MET A O 1
ATOM 664 N N . ASN A 1 93 ? -1.866 4.432 11.421 1.00 96.31 93 ASN A N 1
ATOM 665 C CA . ASN A 1 93 ? -1.342 5.776 11.204 1.00 96.31 93 ASN A CA 1
ATOM 666 C C . ASN A 1 93 ? -0.696 5.912 9.806 1.00 96.31 93 ASN A C 1
ATOM 668 O O . ASN A 1 93 ? -0.546 4.939 9.067 1.00 96.31 93 ASN A O 1
ATOM 672 N N . GLY A 1 94 ? -0.332 7.136 9.411 1.00 96.00 94 GLY A N 1
ATOM 673 C CA . GLY A 1 94 ? 0.201 7.400 8.067 1.00 96.00 94 GLY A CA 1
ATOM 674 C C . GLY A 1 94 ? 1.490 6.634 7.744 1.00 96.00 94 GLY A C 1
ATOM 675 O O . GLY A 1 94 ? 1.642 6.158 6.622 1.00 96.00 94 GLY A O 1
ATOM 676 N N . HIS A 1 95 ? 2.379 6.467 8.728 1.00 96.06 95 HIS A N 1
ATOM 677 C CA . HIS A 1 95 ? 3.615 5.696 8.571 1.00 96.06 95 HIS A CA 1
ATOM 678 C C . HIS A 1 95 ? 3.315 4.209 8.383 1.00 96.06 95 HIS A C 1
ATOM 680 O O . HIS A 1 95 ? 3.780 3.605 7.424 1.00 96.06 95 HIS A O 1
ATOM 686 N N . GLU A 1 96 ? 2.453 3.634 9.221 1.00 97.38 96 GLU A N 1
ATOM 687 C CA . GLU A 1 96 ? 2.054 2.223 9.121 1.00 97.38 96 GLU A CA 1
ATOM 688 C C . GLU A 1 96 ? 1.410 1.899 7.766 1.00 97.38 96 GLU A C 1
ATOM 690 O O . GLU A 1 96 ? 1.710 0.858 7.175 1.00 97.38 96 GLU A O 1
ATOM 695 N N . ARG A 1 97 ? 0.578 2.806 7.229 1.00 98.06 97 ARG A N 1
ATOM 696 C CA . ARG A 1 97 ? -0.000 2.669 5.879 1.00 98.06 97 ARG A CA 1
ATOM 697 C C . ARG A 1 97 ? 1.064 2.715 4.795 1.00 98.06 97 ARG A C 1
ATOM 699 O O . ARG A 1 97 ? 0.992 1.946 3.840 1.00 98.06 97 ARG A O 1
ATOM 706 N N . TRP A 1 98 ? 2.030 3.618 4.930 1.00 97.94 98 TRP A N 1
ATOM 707 C CA . TRP A 1 98 ? 3.119 3.763 3.972 1.00 97.94 98 TRP A CA 1
ATOM 708 C C . TRP A 1 98 ? 4.022 2.526 3.955 1.00 97.94 98 TRP A C 1
ATOM 710 O O . TRP A 1 98 ? 4.307 1.999 2.884 1.00 97.94 98 TRP A O 1
ATOM 720 N N . VAL A 1 99 ? 4.387 1.995 5.124 1.00 97.25 99 VAL A N 1
ATOM 721 C CA . VAL A 1 99 ? 5.159 0.747 5.236 1.00 97.25 99 VAL A CA 1
ATOM 722 C C . VAL A 1 99 ? 4.361 -0.441 4.695 1.00 97.25 99 VAL A C 1
ATOM 724 O O . VAL A 1 99 ? 4.888 -1.229 3.917 1.00 97.25 99 VAL A O 1
ATOM 727 N N . THR A 1 100 ? 3.061 -0.522 4.997 1.00 97.44 100 THR A N 1
ATOM 728 C CA . THR A 1 100 ? 2.172 -1.554 4.431 1.00 97.44 100 THR A CA 1
ATOM 729 C C . THR A 1 100 ? 2.166 -1.509 2.898 1.00 97.44 100 THR A C 1
ATOM 731 O O . THR A 1 100 ? 2.295 -2.542 2.241 1.00 97.44 100 THR A O 1
ATOM 734 N N . ALA A 1 101 ? 2.059 -0.312 2.318 1.00 97.94 101 ALA A N 1
ATOM 735 C CA . ALA A 1 101 ? 2.125 -0.105 0.875 1.00 97.94 101 ALA A CA 1
ATOM 736 C C . ALA A 1 101 ? 3.498 -0.495 0.299 1.00 97.94 101 ALA A C 1
ATOM 738 O O . ALA A 1 101 ? 3.559 -1.137 -0.751 1.00 97.94 101 ALA A O 1
ATOM 739 N N . ALA A 1 102 ? 4.590 -0.159 0.995 1.00 97.44 102 ALA A N 1
ATOM 740 C CA . ALA A 1 102 ? 5.948 -0.529 0.605 1.00 97.44 102 ALA A CA 1
ATOM 741 C C . ALA A 1 102 ? 6.115 -2.050 0.541 1.00 97.44 102 ALA A C 1
ATOM 743 O O . ALA A 1 102 ? 6.615 -2.576 -0.457 1.00 97.44 102 ALA A O 1
ATOM 744 N N . ASP A 1 103 ? 5.664 -2.753 1.580 1.00 95.94 103 ASP A N 1
ATOM 745 C CA . ASP A 1 103 ? 5.755 -4.206 1.688 1.00 95.94 103 ASP A CA 1
ATOM 746 C C . ASP A 1 103 ? 4.973 -4.898 0.571 1.00 95.94 103 ASP A C 1
ATOM 748 O O . ASP A 1 103 ? 5.510 -5.780 -0.107 1.00 95.94 103 ASP A O 1
ATOM 752 N N . MET A 1 104 ? 3.727 -4.470 0.338 1.00 96.81 104 MET A N 1
ATOM 753 C CA . MET A 1 104 ? 2.864 -5.042 -0.698 1.00 96.81 104 MET A CA 1
ATOM 754 C C . MET A 1 104 ? 3.408 -4.793 -2.102 1.00 96.81 104 MET A C 1
ATOM 756 O O . MET A 1 104 ? 3.517 -5.739 -2.883 1.00 96.81 104 MET A O 1
ATOM 760 N N . LEU A 1 105 ? 3.802 -3.556 -2.417 1.00 97.25 105 LEU A N 1
ATOM 761 C CA . LEU A 1 105 ? 4.354 -3.222 -3.729 1.00 97.25 105 LEU A CA 1
ATOM 762 C C . LEU A 1 105 ? 5.664 -3.975 -3.982 1.00 97.25 105 LEU A C 1
ATOM 764 O O . LEU A 1 105 ? 5.873 -4.526 -5.063 1.00 97.25 105 LEU A O 1
ATOM 768 N N . SER A 1 106 ? 6.530 -4.062 -2.971 1.00 96.06 106 SER A N 1
ATOM 769 C CA . SER A 1 106 ? 7.777 -4.821 -3.076 1.00 96.06 106 SER A CA 1
ATOM 770 C C . SER A 1 106 ? 7.513 -6.313 -3.286 1.00 96.06 106 SER A C 1
ATOM 772 O O . SER A 1 106 ? 8.164 -6.943 -4.115 1.00 96.06 106 SER A O 1
ATOM 774 N N . ALA A 1 107 ? 6.568 -6.907 -2.550 1.00 94.88 107 ALA A N 1
ATOM 775 C CA . ALA A 1 107 ? 6.211 -8.318 -2.699 1.00 94.88 107 ALA A CA 1
ATOM 776 C C . ALA A 1 107 ? 5.618 -8.622 -4.083 1.00 94.88 107 ALA A C 1
ATOM 778 O O . ALA A 1 107 ? 5.989 -9.620 -4.707 1.00 94.88 107 ALA A O 1
ATOM 779 N N . ALA A 1 108 ? 4.764 -7.735 -4.592 1.00 95.44 108 ALA A N 1
ATOM 780 C CA . ALA A 1 108 ? 4.195 -7.853 -5.926 1.00 95.44 108 ALA A CA 1
ATOM 781 C C . ALA A 1 108 ? 5.281 -7.768 -7.012 1.00 95.44 108 ALA A C 1
ATOM 783 O O . ALA A 1 108 ? 5.399 -8.677 -7.829 1.00 95.44 108 ALA A O 1
ATOM 784 N N . ARG A 1 109 ? 6.167 -6.761 -6.953 1.00 96.50 109 ARG A N 1
ATOM 785 C CA . ARG A 1 109 ? 7.291 -6.627 -7.900 1.00 96.50 109 ARG A CA 1
ATOM 786 C C . ARG A 1 109 ? 8.224 -7.832 -7.894 1.00 96.50 109 ARG A C 1
ATOM 788 O O . ARG A 1 109 ? 8.651 -8.255 -8.962 1.00 96.50 109 ARG A O 1
ATOM 795 N N . ARG A 1 110 ? 8.511 -8.411 -6.723 1.00 95.38 110 ARG A N 1
ATOM 796 C CA . ARG A 1 110 ? 9.319 -9.640 -6.625 1.00 95.38 110 ARG A CA 1
ATOM 797 C C . ARG A 1 110 ? 8.676 -10.817 -7.354 1.00 95.38 110 ARG A C 1
ATOM 799 O O . ARG A 1 110 ? 9.394 -11.626 -7.931 1.00 95.38 110 ARG A O 1
ATOM 806 N N . SER A 1 111 ? 7.346 -10.900 -7.351 1.00 93.56 111 SER A N 1
ATOM 807 C CA . SER A 1 111 ? 6.614 -11.950 -8.073 1.00 93.56 111 SER A CA 1
ATOM 808 C C . SER A 1 111 ? 6.735 -11.794 -9.595 1.00 93.56 111 SER A C 1
ATOM 810 O O . SER A 1 111 ? 6.790 -12.795 -10.302 1.00 93.56 111 SER A O 1
ATOM 812 N N . ASP A 1 112 ? 6.889 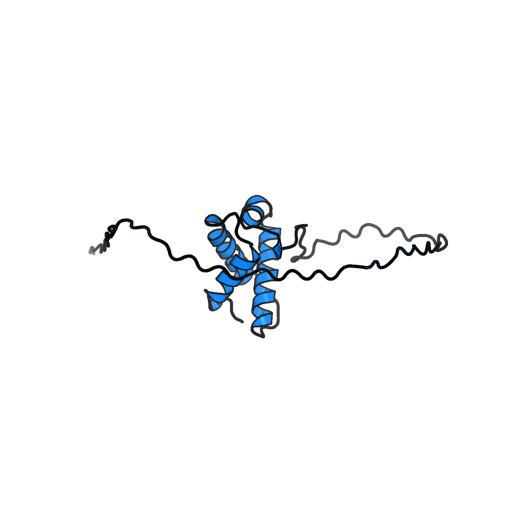-10.558 -10.079 1.00 93.81 112 ASP A N 1
ATOM 813 C CA . ASP A 1 112 ? 7.148 -10.216 -11.487 1.00 93.81 112 ASP A CA 1
ATOM 814 C C . ASP A 1 112 ? 8.658 -10.182 -11.835 1.00 93.81 112 ASP A C 1
ATOM 816 O O . ASP A 1 112 ? 9.055 -9.686 -12.888 1.00 93.81 112 ASP A O 1
ATOM 820 N N . GLY A 1 113 ? 9.529 -10.711 -10.966 1.00 93.44 113 GLY A N 1
ATOM 821 C CA . GLY A 1 113 ? 10.979 -10.784 -11.199 1.00 93.44 113 GLY A CA 1
ATOM 822 C C . GLY A 1 113 ? 11.748 -9.486 -10.923 1.00 93.44 113 GLY A C 1
ATOM 823 O O . GLY A 1 113 ? 12.953 -9.421 -11.163 1.00 93.44 113 GLY A O 1
ATOM 824 N N . GLY A 1 114 ? 11.083 -8.460 -10.389 1.00 90.50 114 GLY A N 1
ATOM 825 C CA . GLY A 1 114 ? 11.715 -7.223 -9.948 1.00 90.50 114 GLY A CA 1
ATOM 826 C C . GLY A 1 114 ? 12.608 -7.437 -8.726 1.00 90.50 114 GLY A C 1
ATOM 827 O O . GLY A 1 114 ? 12.240 -8.119 -7.767 1.00 90.50 114 GLY A O 1
ATOM 828 N N . SER A 1 115 ? 13.780 -6.805 -8.734 1.00 84.44 115 SER A N 1
ATOM 829 C CA . SER A 1 115 ? 14.706 -6.790 -7.601 1.00 84.44 115 SER A CA 1
ATOM 830 C C . SER A 1 115 ? 14.832 -5.384 -7.024 1.00 84.44 115 SER A C 1
ATOM 832 O O . SER A 1 115 ? 15.008 -4.426 -7.772 1.00 84.44 115 SER A O 1
ATOM 834 N N . GLY A 1 116 ? 14.819 -5.272 -5.698 1.00 86.69 116 GLY A N 1
ATOM 835 C CA . GLY A 1 116 ? 15.017 -4.005 -4.995 1.00 86.69 116 GLY A CA 1
ATOM 836 C C . GLY A 1 116 ? 13.742 -3.436 -4.378 1.00 86.69 116 GLY A C 1
ATOM 837 O O . GLY A 1 116 ? 12.647 -3.978 -4.532 1.00 86.69 116 GLY A O 1
ATOM 838 N N . LEU A 1 117 ? 13.923 -2.362 -3.615 1.00 90.94 117 LEU A N 1
ATOM 839 C CA . LEU A 1 117 ? 12.826 -1.624 -3.001 1.00 90.94 117 LEU A CA 1
ATOM 840 C C . LEU A 1 117 ? 12.306 -0.565 -3.989 1.00 90.94 117 LEU A C 1
ATOM 842 O O . LEU A 1 117 ? 13.126 0.088 -4.638 1.00 90.94 117 LEU A O 1
ATOM 846 N N . PRO A 1 118 ? 10.979 -0.377 -4.108 1.00 93.44 118 PRO A N 1
ATOM 847 C CA . PRO A 1 118 ? 10.395 0.714 -4.881 1.00 93.44 118 PRO A CA 1
ATOM 848 C C . PRO A 1 118 ? 10.877 2.080 -4.387 1.00 93.44 118 PRO A C 1
ATOM 850 O O . PRO A 1 118 ? 11.229 2.236 -3.214 1.00 93.44 118 PRO A O 1
ATOM 853 N N . ALA A 1 119 ? 10.855 3.084 -5.262 1.00 95.69 119 ALA A N 1
ATOM 854 C CA . ALA A 1 119 ? 11.168 4.446 -4.847 1.00 95.69 119 ALA A CA 1
ATOM 855 C C . ALA A 1 119 ? 10.086 4.982 -3.893 1.00 95.69 119 ALA A C 1
ATOM 857 O O . ALA A 1 119 ? 8.900 4.692 -4.054 1.00 95.69 119 ALA A O 1
ATOM 858 N N . ASP A 1 120 ? 10.467 5.830 -2.934 1.00 97.25 120 ASP A N 1
ATOM 859 C CA . ASP A 1 120 ? 9.535 6.359 -1.925 1.00 97.25 120 ASP A CA 1
ATOM 860 C C . ASP A 1 120 ? 8.336 7.104 -2.545 1.00 97.25 120 ASP A C 1
ATOM 862 O O . ASP A 1 120 ? 7.229 7.095 -1.998 1.00 97.25 120 ASP A O 1
ATOM 866 N N . SER A 1 121 ? 8.524 7.721 -3.716 1.00 97.44 121 SER A N 1
ATOM 867 C CA . SER A 1 121 ? 7.451 8.356 -4.489 1.00 97.44 121 SER A CA 1
ATOM 868 C C . SER A 1 121 ? 6.438 7.347 -5.037 1.00 97.44 121 SER A C 1
ATOM 870 O O . SER A 1 121 ? 5.239 7.620 -5.007 1.00 97.44 121 SER A O 1
ATOM 872 N N . GLU 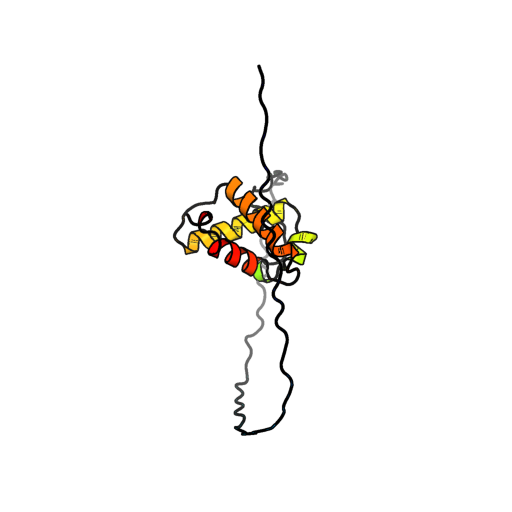A 1 122 ? 6.894 6.178 -5.490 1.00 97.50 122 GLU A N 1
ATOM 873 C CA . GLU A 1 122 ? 6.036 5.088 -5.965 1.00 97.50 122 GLU A CA 1
ATOM 874 C C . GLU A 1 122 ? 5.250 4.480 -4.806 1.00 97.50 122 GLU A C 1
ATOM 876 O O . GLU A 1 122 ? 4.044 4.285 -4.926 1.00 97.50 122 GLU A O 1
ATOM 881 N N . ILE A 1 123 ? 5.905 4.271 -3.659 1.00 98.19 123 ILE A N 1
ATOM 882 C CA . ILE A 1 123 ? 5.258 3.785 -2.432 1.00 98.19 123 ILE A CA 1
ATOM 883 C C . ILE A 1 123 ? 4.180 4.770 -1.979 1.00 98.19 123 ILE A C 1
ATOM 885 O O . ILE A 1 123 ? 3.051 4.379 -1.698 1.00 98.19 123 ILE A O 1
ATOM 889 N N . THR A 1 124 ? 4.503 6.065 -1.953 1.00 98.38 124 THR A N 1
ATOM 890 C CA . THR A 1 124 ? 3.559 7.120 -1.556 1.00 98.38 124 THR A CA 1
ATOM 891 C C . THR A 1 124 ? 2.357 7.182 -2.493 1.00 98.38 124 THR A C 1
ATOM 893 O O . THR A 1 124 ? 1.229 7.386 -2.048 1.00 98.38 124 THR A O 1
ATOM 896 N N . ARG A 1 125 ? 2.579 7.019 -3.800 1.00 98.38 125 ARG A N 1
ATOM 897 C CA . ARG A 1 125 ? 1.495 6.958 -4.781 1.00 98.38 125 ARG A CA 1
ATOM 898 C C . ARG A 1 125 ? 0.629 5.716 -4.560 1.00 98.38 125 ARG A C 1
ATOM 900 O O . ARG A 1 125 ? -0.580 5.854 -4.420 1.00 98.38 125 ARG A O 1
ATOM 907 N N . PHE A 1 126 ? 1.248 4.546 -4.420 1.00 98.44 126 PHE A N 1
ATOM 908 C CA . PHE A 1 126 ? 0.547 3.288 -4.177 1.00 98.44 126 PHE A CA 1
ATOM 909 C C . PHE A 1 126 ? -0.278 3.335 -2.883 1.00 98.44 126 PHE A C 1
ATOM 911 O O . PHE A 1 126 ? -1.440 2.948 -2.872 1.00 98.44 126 PHE A O 1
ATOM 918 N N . GLN A 1 127 ? 0.266 3.913 -1.809 1.00 98.44 127 GLN A N 1
ATOM 919 C CA . GLN A 1 127 ? -0.442 4.131 -0.545 1.00 98.44 127 GLN A CA 1
ATOM 920 C C . GLN A 1 127 ? -1.687 5.018 -0.705 1.00 98.44 127 GLN A C 1
ATOM 922 O O . GLN A 1 127 ? -2.713 4.762 -0.065 1.00 98.44 127 GLN A O 1
ATOM 927 N N . LYS A 1 128 ? -1.619 6.062 -1.540 1.00 98.38 128 LYS A N 1
ATOM 928 C CA . LYS A 1 128 ? -2.774 6.922 -1.843 1.00 98.38 128 LYS A CA 1
ATOM 929 C C . LYS A 1 128 ? -3.832 6.172 -2.639 1.00 98.38 128 LYS A C 1
ATOM 931 O O . LYS A 1 128 ? -4.998 6.225 -2.259 1.00 98.38 128 LYS A O 1
ATOM 936 N N . ASP A 1 129 ? -3.425 5.436 -3.667 1.00 98.12 129 ASP A N 1
ATOM 937 C CA . ASP A 1 129 ? -4.342 4.653 -4.498 1.00 98.12 129 ASP A CA 1
ATOM 938 C C . ASP A 1 129 ? -5.024 3.548 -3.674 1.00 98.12 129 ASP A C 1
ATOM 940 O O . ASP A 1 129 ? -6.237 3.369 -3.762 1.00 98.12 129 ASP A O 1
ATOM 944 N N . MET A 1 130 ? -4.282 2.882 -2.781 1.00 98.06 130 MET A N 1
ATOM 945 C CA . MET A 1 130 ? -4.837 1.946 -1.796 1.00 98.06 130 MET A CA 1
ATOM 946 C C . MET A 1 130 ? -5.852 2.613 -0.871 1.00 98.06 130 MET A C 1
ATOM 948 O O . MET A 1 130 ? -6.909 2.045 -0.610 1.00 98.06 130 MET A O 1
ATOM 952 N N . SER A 1 131 ? -5.549 3.818 -0.379 1.00 98.06 131 SER A N 1
ATOM 953 C CA . SER A 1 131 ? -6.465 4.552 0.499 1.00 98.06 131 SER A CA 1
ATOM 954 C C . SER A 1 131 ? -7.769 4.875 -0.231 1.00 98.06 131 SER A C 1
ATOM 956 O O . SER A 1 131 ? -8.837 4.572 0.291 1.00 98.06 131 SER A O 1
ATOM 958 N N . ALA A 1 132 ? -7.681 5.389 -1.460 1.00 97.62 132 ALA A N 1
ATOM 959 C CA . ALA A 1 132 ? -8.841 5.699 -2.290 1.00 97.62 132 ALA A CA 1
ATOM 960 C C . ALA A 1 132 ? -9.673 4.446 -2.618 1.00 97.62 132 ALA A C 1
ATOM 962 O O . ALA A 1 132 ? -10.895 4.462 -2.501 1.00 97.62 132 ALA A O 1
ATOM 963 N N . ALA A 1 133 ? -9.024 3.332 -2.971 1.00 96.75 133 ALA A N 1
ATOM 964 C CA . ALA A 1 133 ? -9.716 2.071 -3.235 1.00 96.75 133 ALA A CA 1
ATOM 965 C C . ALA A 1 133 ? -10.429 1.523 -1.985 1.00 96.75 133 ALA A C 1
ATOM 967 O O . ALA A 1 133 ? -11.517 0.956 -2.084 1.00 96.75 133 ALA A O 1
ATOM 968 N N . CYS A 1 134 ? -9.853 1.726 -0.799 1.00 97.62 134 CYS A N 1
ATOM 969 C CA . CYS A 1 134 ? -10.445 1.279 0.456 1.00 97.62 134 CYS A CA 1
ATOM 970 C C . CYS A 1 134 ? -11.677 2.086 0.900 1.00 97.62 134 CYS A C 1
ATOM 972 O O . CYS A 1 134 ? -12.487 1.553 1.661 1.00 97.62 134 CYS A O 1
ATOM 974 N N . GLU A 1 135 ? -11.863 3.330 0.440 1.00 96.06 135 GLU A N 1
ATOM 975 C CA . GLU A 1 135 ? -13.005 4.176 0.838 1.00 96.06 135 GLU A CA 1
ATOM 976 C C . GLU A 1 135 ? -14.360 3.544 0.479 1.00 96.06 135 GLU A C 1
ATOM 978 O O . GLU A 1 135 ? -15.336 3.705 1.210 1.00 96.06 135 GLU A O 1
ATOM 983 N N . GLY A 1 136 ? -14.419 2.779 -0.615 1.00 90.62 136 GLY A N 1
ATOM 984 C CA . GLY A 1 136 ? -15.636 2.106 -1.073 1.00 90.62 136 GLY A CA 1
ATOM 985 C C . GLY A 1 136 ? -15.828 0.682 -0.547 1.00 90.62 136 GLY A C 1
ATOM 986 O O . GLY A 1 136 ? -16.761 0.005 -0.977 1.00 90.62 136 GLY A O 1
ATOM 987 N N . SER A 1 137 ? -14.934 0.160 0.299 1.00 93.25 137 SER A N 1
ATOM 988 C CA . SER A 1 137 ? -14.893 -1.278 0.617 1.00 93.25 137 SER A CA 1
ATOM 989 C C . SER A 1 137 ? -14.297 -1.567 1.996 1.00 93.25 137 SER A C 1
ATOM 991 O O . SER A 1 137 ? -13.319 -2.297 2.109 1.00 93.25 137 SER A O 1
ATOM 993 N N . ALA A 1 138 ? -14.890 -1.019 3.061 1.00 94.69 138 ALA A N 1
ATOM 994 C CA . ALA A 1 138 ? -14.343 -1.099 4.423 1.00 94.69 138 ALA A CA 1
ATOM 995 C C . ALA A 1 138 ? -14.017 -2.531 4.908 1.00 94.69 138 ALA A C 1
ATOM 997 O O . ALA A 1 138 ? -13.020 -2.723 5.604 1.00 94.69 138 ALA A O 1
ATOM 998 N N . ASP A 1 139 ? -14.802 -3.538 4.518 1.00 96.94 139 ASP A N 1
ATOM 999 C CA . ASP A 1 139 ? -14.606 -4.927 4.959 1.00 96.94 139 ASP A CA 1
ATOM 1000 C C . ASP A 1 139 ? -13.634 -5.735 4.080 1.00 96.94 139 ASP A C 1
ATOM 1002 O O . ASP A 1 139 ? -13.205 -6.823 4.477 1.00 96.94 139 ASP A O 1
ATOM 1006 N N . ALA A 1 140 ? -13.253 -5.213 2.907 1.00 97.50 140 ALA A N 1
ATOM 1007 C CA . ALA A 1 140 ? -12.320 -5.882 2.002 1.00 97.50 140 ALA A CA 1
ATOM 1008 C C . ALA A 1 140 ? -10.931 -6.013 2.634 1.00 97.50 140 ALA A C 1
ATOM 1010 O O . ALA A 1 140 ? -10.523 -5.185 3.458 1.00 97.50 140 ALA A O 1
ATOM 1011 N N . LYS A 1 141 ? -10.177 -7.051 2.252 1.00 98.25 141 LYS A N 1
ATOM 1012 C CA . LYS A 1 141 ? -8.815 -7.226 2.763 1.00 98.25 141 LYS A CA 1
ATOM 1013 C C . LYS A 1 141 ? -7.865 -6.266 2.071 1.00 98.25 141 LYS A C 1
ATOM 1015 O O . LYS A 1 141 ? -7.837 -6.163 0.847 1.00 98.25 141 LYS A O 1
ATOM 1020 N N . VAL A 1 142 ? -7.011 -5.617 2.858 1.00 97.75 142 VAL A N 1
ATOM 1021 C CA . VAL A 1 142 ? -6.030 -4.663 2.323 1.00 97.75 142 VAL A CA 1
ATOM 1022 C C . VAL A 1 142 ? -5.079 -5.326 1.314 1.00 97.75 142 VAL A C 1
ATOM 1024 O O . VAL A 1 142 ? -4.674 -4.702 0.337 1.00 97.75 142 VAL A O 1
ATOM 1027 N N . THR A 1 143 ? -4.781 -6.618 1.495 1.00 97.94 143 THR A N 1
ATOM 1028 C CA . THR A 1 143 ? -3.963 -7.409 0.564 1.00 97.94 143 THR A CA 1
ATOM 1029 C C . THR A 1 143 ? -4.646 -7.637 -0.782 1.00 97.94 143 THR A C 1
ATOM 1031 O O . THR A 1 143 ? -3.968 -7.642 -1.804 1.00 97.94 143 THR A O 1
ATOM 1034 N N . GLU A 1 144 ? -5.971 -7.811 -0.801 1.00 97.56 144 GLU A N 1
ATOM 1035 C CA . GLU A 1 144 ? -6.743 -7.972 -2.041 1.00 97.56 144 GLU A CA 1
ATOM 1036 C C . GLU A 1 144 ? -6.769 -6.660 -2.823 1.00 97.56 144 GLU A C 1
ATOM 1038 O O . GLU A 1 144 ? -6.521 -6.659 -4.027 1.00 97.56 144 GLU A O 1
ATOM 1043 N N . ILE A 1 145 ? -6.976 -5.535 -2.129 1.00 97.88 145 ILE A N 1
ATOM 1044 C CA . ILE A 1 145 ? -6.916 -4.199 -2.730 1.00 97.88 145 ILE A CA 1
ATOM 1045 C C . ILE A 1 145 ? -5.527 -3.906 -3.298 1.00 97.88 145 ILE A C 1
ATOM 1047 O O . ILE A 1 145 ? -5.417 -3.489 -4.450 1.00 97.88 145 ILE A O 1
ATOM 1051 N N . GLY A 1 146 ? -4.464 -4.157 -2.528 1.00 97.25 146 GLY A N 1
ATOM 1052 C CA . GLY A 1 146 ? -3.092 -3.959 -2.996 1.00 97.25 146 GLY A CA 1
ATOM 1053 C C . GLY A 1 146 ? -2.777 -4.800 -4.238 1.00 97.25 146 GLY A C 1
ATOM 1054 O O . GLY A 1 146 ? -2.241 -4.282 -5.218 1.00 97.25 146 GLY A O 1
ATOM 1055 N N . ALA A 1 147 ? -3.166 -6.078 -4.238 1.00 97.00 147 ALA A N 1
ATOM 1056 C CA . ALA A 1 147 ? -2.984 -6.951 -5.395 1.00 97.00 147 ALA A CA 1
ATOM 1057 C C . ALA A 1 147 ? -3.781 -6.467 -6.618 1.00 97.00 147 ALA A C 1
ATOM 1059 O O . ALA A 1 147 ? -3.230 -6.392 -7.715 1.00 97.00 147 ALA A O 1
ATOM 1060 N N . ALA A 1 148 ? -5.052 -6.097 -6.437 1.00 97.00 148 ALA A N 1
ATOM 1061 C CA . ALA A 1 148 ? -5.890 -5.587 -7.516 1.00 97.00 148 ALA A CA 1
ATOM 1062 C C . ALA A 1 148 ? -5.294 -4.317 -8.140 1.00 97.00 148 ALA A C 1
ATOM 1064 O O . ALA A 1 148 ? -5.160 -4.245 -9.358 1.00 97.00 148 ALA A O 1
ATOM 1065 N N . LEU A 1 149 ? -4.859 -3.355 -7.321 1.00 97.19 149 LEU A N 1
ATOM 1066 C CA . LEU A 1 149 ? -4.234 -2.120 -7.804 1.00 97.19 149 LEU A CA 1
ATOM 1067 C C . LEU A 1 149 ? -2.954 -2.384 -8.594 1.00 97.19 149 LEU A C 1
ATOM 1069 O O . LEU A 1 149 ? -2.778 -1.824 -9.675 1.00 97.19 149 LEU A O 1
ATOM 1073 N N . TYR A 1 150 ? -2.089 -3.264 -8.088 1.00 97.38 150 TYR A N 1
ATOM 1074 C CA . TYR A 1 150 ? -0.867 -3.650 -8.788 1.00 97.38 150 TYR A CA 1
ATOM 1075 C C . TYR A 1 150 ? -1.152 -4.266 -10.165 1.00 97.38 150 TYR A C 1
ATOM 1077 O O . TYR A 1 150 ? -0.457 -3.979 -11.137 1.00 97.38 150 TYR A O 1
ATOM 1085 N N . LEU A 1 151 ? -2.180 -5.114 -10.259 1.00 97.12 151 LEU A N 1
ATOM 1086 C CA . LEU A 1 151 ? -2.563 -5.765 -11.512 1.00 97.12 151 LEU A CA 1
ATOM 1087 C C . LEU A 1 151 ? -3.254 -4.809 -12.492 1.00 97.12 151 LEU A C 1
ATOM 1089 O O . LEU A 1 151 ? -3.110 -4.972 -13.703 1.00 97.12 151 LEU A O 1
ATOM 1093 N N . MET A 1 152 ? -4.014 -3.838 -11.984 1.00 97.19 152 MET A N 1
ATOM 1094 C CA . MET A 1 152 ? -4.776 -2.893 -12.802 1.00 97.19 152 MET A CA 1
ATOM 1095 C C . MET A 1 152 ? -3.920 -1.766 -13.377 1.00 97.19 152 MET A C 1
ATOM 1097 O O . MET A 1 152 ? -4.209 -1.298 -14.479 1.00 97.19 152 MET A O 1
ATOM 1101 N N . ASP A 1 153 ? -2.887 -1.324 -12.658 1.00 95.62 153 ASP A N 1
ATOM 1102 C CA . ASP A 1 153 ? -2.006 -0.256 -13.117 1.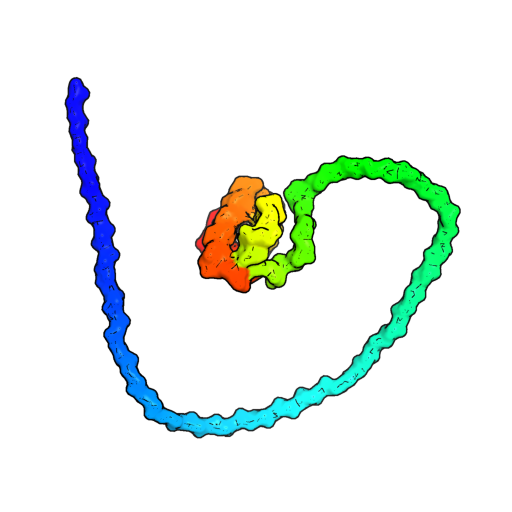00 95.62 153 ASP A CA 1
ATOM 1103 C C . ASP A 1 153 ? -0.607 -0.798 -13.476 1.00 95.62 153 ASP A C 1
ATOM 1105 O O . ASP A 1 153 ? 0.216 -1.061 -12.592 1.00 95.62 153 ASP A O 1
ATOM 1109 N N . PRO A 1 154 ? -0.284 -0.913 -14.780 1.00 93.88 154 PRO A N 1
ATOM 1110 C CA . PRO A 1 154 ? 0.995 -1.450 -15.229 1.00 93.88 154 PRO A CA 1
ATOM 1111 C C . PRO A 1 154 ? 2.190 -0.571 -14.849 1.00 93.88 154 PRO A C 1
ATOM 1113 O O . PRO A 1 154 ? 3.318 -1.049 -14.908 1.00 93.88 154 PRO A O 1
ATOM 1116 N N . THR A 1 155 ? 1.984 0.685 -14.438 1.00 95.06 155 THR A N 1
ATOM 1117 C CA . THR A 1 155 ? 3.076 1.563 -13.991 1.00 95.06 155 THR A CA 1
ATOM 1118 C C . THR A 1 155 ? 3.698 1.120 -12.665 1.00 95.06 155 THR A C 1
ATOM 1120 O O . THR A 1 155 ? 4.780 1.586 -12.319 1.00 95.06 155 THR A O 1
ATOM 1123 N N . TYR A 1 156 ? 3.055 0.206 -11.930 1.00 94.69 156 TYR A N 1
ATOM 1124 C CA . TYR A 1 156 ? 3.631 -0.392 -10.726 1.00 94.69 156 TYR A CA 1
ATOM 1125 C C . TYR A 1 156 ? 4.573 -1.564 -11.007 1.00 94.69 156 TYR A C 1
ATOM 1127 O O . TYR A 1 156 ? 5.302 -1.976 -10.098 1.00 94.69 156 TYR A O 1
ATOM 1135 N N . LYS A 1 157 ? 4.612 -2.087 -12.235 1.00 92.75 157 LYS A N 1
ATOM 1136 C CA . LYS A 1 157 ? 5.553 -3.145 -12.625 1.00 92.75 157 LYS A CA 1
ATOM 1137 C C . LYS A 1 157 ? 7.001 -2.619 -12.637 1.00 92.75 157 LYS A C 1
ATOM 1139 O O . LYS A 1 157 ? 7.192 -1.413 -12.797 1.00 92.75 157 LYS A O 1
ATOM 1144 N N . PRO A 1 158 ? 7.991 -3.488 -12.354 1.00 86.94 158 PRO A N 1
ATOM 1145 C CA . PRO A 1 158 ? 9.405 -3.113 -12.376 1.00 86.94 158 PRO A CA 1
ATOM 1146 C C . PRO A 1 158 ? 9.905 -2.754 -13.782 1.00 86.94 158 PRO A C 1
ATOM 1148 O O . PRO A 1 158 ? 9.297 -3.219 -14.775 1.00 86.94 158 PRO A O 1
#

Sequence (158 aa):
MQARTALTAIAILAATLSACGSSDSDSKSVPTKAATTEATEAPVPSSAAPETTAPAEEAPKLSPTTEKPDKYEQTWKRPYSNTTCGDFLSGMNGHERWVTAADMLSAARRSDGGSGLPADSEITRFQKDMSAACEGSADAKVTEIGAALYLMDPTYKP

Mean predicted aligned error: 17.77 Å

Nearest PDB structures (foldseek):
  1bg8-assembly2_C-2  TM=6.945E-01  e=3.387E-02  Escherichia coli
  1dj8-assembly3_E  TM=7.223E-01  e=1.212E-01  Escherichia coli
  2lrm-assembly1_B  TM=7.354E-01  e=4.337E-01  Escherichia coli K-12
  2lrv-assembly1_A  TM=7.289E-01  e=9.763E-01  Escherichia coli K-12
  5fcl-assembly2_D  TM=3.224E-01  e=6.237E+00  Pectobacterium atrosepticum SCRI1043